Protein AF-A0A6P2G5M3-F1 (afdb_monomer_lite)

Secondary structure (DSSP, 8-state):
-HHHHHT-SSHHHHHHHHHHHHHHHH-GGGS-HHHHHT-TTHHHHHHHHTT-

InterPro domains:
  IPR005502 ADP-ribosylation/Crystallin J1 [PF03747] (1-34)
  IPR036705 ADP-ribosylation/Crystallin J1 superfamily [G3DSA:1.10.4080.10] (1-51)
  IPR036705 ADP-ribosylation/Crystallin J1 superfamily [SSF101478] (2-50)
  IPR050792 ADP-ribosylglycohydrolase-like [PTHR16222] (2-49)

Organism: NCBI:txid179879

Sequence (52 aa):
MKRAIALGNDTDTTAAIAGSLAGALYGEQALPDRWVAMLRGKGMVEGWLTQA

Structure (mmCIF, N/CA/C/O backbone):
data_AF-A0A6P2G5M3-F1
#
_entry.id   AF-A0A6P2G5M3-F1
#
loop_
_atom_site.group_PDB
_atom_site.id
_atom_site.type_symbol
_atom_site.label_atom_id
_atom_site.label_alt_id
_atom_site.label_comp_id
_atom_site.label_asym_id
_atom_site.label_entity_id
_atom_site.label_seq_id
_atom_site.pdbx_PDB_ins_code
_atom_site.Cartn_x
_atom_site.Cartn_y
_atom_site.Cartn_z
_atom_site.occupancy
_atom_site.B_iso_or_equiv
_atom_site.auth_seq_id
_atom_site.auth_comp_id
_atom_site.auth_asym_id
_atom_site.auth_atom_id
_atom_site.pdbx_PDB_model_num
ATOM 1 N N . MET A 1 1 ? -0.714 1.340 -7.049 1.00 87.94 1 MET A N 1
ATOM 2 C CA . MET A 1 1 ? 0.447 0.570 -6.549 1.00 87.94 1 MET A CA 1
ATOM 3 C C . MET A 1 1 ? 1.413 0.074 -7.613 1.00 87.94 1 MET A C 1
ATOM 5 O O . MET A 1 1 ? 2.518 0.586 -7.646 1.00 87.94 1 MET A O 1
ATOM 9 N N . LYS A 1 2 ? 1.037 -0.844 -8.519 1.00 91.12 2 LYS A N 1
ATOM 10 C CA . LYS A 1 2 ? 1.981 -1.405 -9.517 1.00 91.12 2 LYS A CA 1
ATOM 11 C C . LYS A 1 2 ? 2.782 -0.348 -10.298 1.00 91.12 2 LYS A C 1
ATOM 13 O O . LYS A 1 2 ? 3.968 -0.532 -10.517 1.00 91.12 2 LYS A O 1
ATOM 18 N N . ARG A 1 3 ? 2.144 0.773 -10.662 1.00 91.19 3 ARG A N 1
ATOM 19 C CA . ARG A 1 3 ? 2.804 1.909 -11.332 1.00 91.19 3 ARG A CA 1
ATOM 20 C C . ARG A 1 3 ? 3.854 2.605 -10.459 1.00 91.19 3 ARG A C 1
ATOM 22 O O . ARG A 1 3 ? 4.919 2.898 -10.968 1.00 91.19 3 ARG A O 1
ATOM 29 N N . ALA A 1 4 ? 3.570 2.825 -9.172 1.00 91.19 4 ALA A N 1
ATOM 30 C CA . ALA A 1 4 ? 4.524 3.431 -8.237 1.00 91.19 4 ALA A CA 1
ATOM 31 C C . ALA A 1 4 ? 5.784 2.563 -8.083 1.00 91.19 4 ALA A C 1
ATOM 33 O O . ALA A 1 4 ? 6.887 3.085 -8.081 1.00 91.19 4 ALA A O 1
ATOM 34 N N . ILE A 1 5 ? 5.617 1.236 -8.057 1.00 92.50 5 ILE A N 1
ATOM 35 C CA . ILE A 1 5 ? 6.733 0.278 -8.014 1.00 92.50 5 ILE A CA 1
ATOM 36 C C . ILE A 1 5 ? 7.517 0.287 -9.336 1.00 92.50 5 ILE A C 1
ATOM 38 O O . ILE A 1 5 ? 8.743 0.280 -9.337 1.00 92.50 5 ILE A O 1
ATOM 42 N N . ALA A 1 6 ? 6.816 0.326 -10.474 1.00 94.31 6 ALA A N 1
ATOM 43 C CA . ALA A 1 6 ? 7.433 0.285 -11.800 1.00 94.31 6 ALA A CA 1
ATOM 44 C C . ALA A 1 6 ? 8.289 1.521 -12.142 1.00 94.31 6 ALA A C 1
ATOM 46 O O . ALA A 1 6 ? 9.037 1.468 -13.113 1.00 94.31 6 ALA A O 1
ATOM 47 N N . LEU A 1 7 ? 8.199 2.611 -11.366 1.00 92.38 7 LEU A N 1
ATOM 48 C CA . LEU A 1 7 ? 9.063 3.788 -11.524 1.00 92.38 7 LEU A CA 1
ATOM 49 C C . LEU A 1 7 ? 10.533 3.508 -11.155 1.00 92.38 7 LEU A C 1
ATOM 51 O O . LEU A 1 7 ? 11.413 4.227 -11.619 1.00 92.38 7 LEU A O 1
ATOM 55 N N . GLY A 1 8 ? 10.813 2.447 -10.390 1.00 90.44 8 GLY A N 1
ATOM 56 C CA . GLY A 1 8 ? 12.176 2.037 -10.044 1.00 90.44 8 GLY A CA 1
ATOM 57 C C . GLY A 1 8 ? 12.846 2.906 -8.971 1.00 90.44 8 GLY A C 1
ATOM 58 O O . GLY A 1 8 ? 12.199 3.704 -8.296 1.00 90.44 8 GLY A O 1
ATOM 59 N N . ASN A 1 9 ? 14.163 2.723 -8.820 1.00 90.00 9 ASN A N 1
ATOM 60 C CA . ASN A 1 9 ? 15.025 3.382 -7.831 1.00 90.00 9 ASN A CA 1
ATOM 61 C C . ASN A 1 9 ? 14.590 3.137 -6.371 1.00 90.00 9 ASN A C 1
ATOM 63 O O . ASN A 1 9 ? 14.917 2.098 -5.805 1.00 90.00 9 ASN A O 1
ATOM 67 N N . ASP A 1 10 ? 13.822 4.052 -5.787 1.00 93.56 10 ASP A N 1
ATOM 68 C CA . ASP A 1 10 ? 13.369 4.025 -4.392 1.00 93.56 10 ASP A CA 1
ATOM 69 C C . ASP A 1 10 ? 11.906 3.559 -4.328 1.00 93.56 10 ASP A C 1
ATOM 71 O O . ASP A 1 10 ? 10.957 4.319 -4.086 1.00 93.56 10 ASP A O 1
ATOM 75 N N . THR A 1 11 ? 11.717 2.297 -4.718 1.00 93.69 11 THR A N 1
ATOM 76 C CA . THR A 1 11 ? 10.385 1.740 -4.983 1.00 93.69 11 THR A CA 1
ATOM 77 C C . THR A 1 11 ? 9.554 1.556 -3.722 1.00 93.69 11 THR A C 1
ATOM 79 O O . THR A 1 11 ? 8.336 1.704 -3.787 1.00 93.69 11 THR A O 1
ATOM 82 N N . ASP A 1 12 ? 10.181 1.247 -2.588 1.00 94.00 12 ASP A N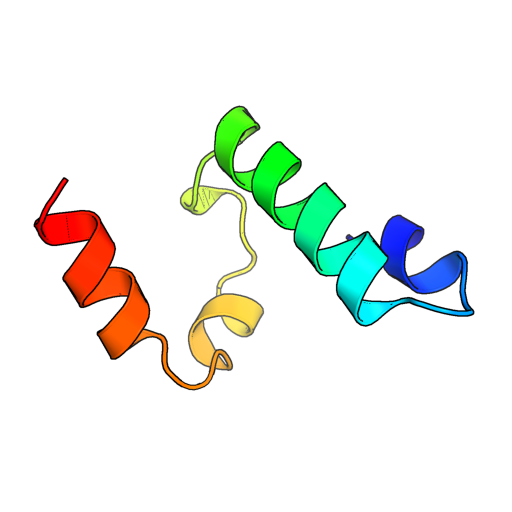 1
ATOM 83 C CA . ASP A 1 12 ? 9.521 1.036 -1.304 1.00 94.00 12 ASP A CA 1
ATOM 84 C C . ASP A 1 12 ? 9.056 2.359 -0.701 1.00 94.00 12 ASP A C 1
ATOM 86 O O . ASP A 1 12 ? 7.883 2.459 -0.342 1.00 94.00 12 ASP A O 1
ATOM 90 N N . THR A 1 13 ? 9.889 3.402 -0.702 1.00 94.50 13 THR A N 1
ATOM 91 C CA . THR A 1 13 ? 9.475 4.736 -0.236 1.00 94.50 13 THR A CA 1
ATOM 92 C C . THR A 1 13 ? 8.386 5.321 -1.132 1.00 94.50 13 THR A C 1
ATOM 94 O O . THR A 1 13 ? 7.348 5.784 -0.648 1.00 94.50 13 THR A O 1
ATOM 97 N N . THR A 1 14 ? 8.565 5.244 -2.456 1.00 96.12 14 THR A N 1
ATOM 98 C CA . THR A 1 14 ? 7.577 5.753 -3.420 1.00 96.12 14 THR A CA 1
ATOM 99 C C . THR A 1 14 ? 6.250 5.006 -3.299 1.00 96.12 14 THR A C 1
ATOM 101 O O . THR A 1 14 ? 5.179 5.623 -3.303 1.00 96.12 14 THR A O 1
ATOM 104 N N . ALA A 1 15 ? 6.292 3.677 -3.161 1.00 95.25 15 ALA A N 1
ATOM 105 C CA . ALA A 1 15 ? 5.097 2.881 -2.925 1.00 95.25 15 ALA A CA 1
ATOM 106 C C . ALA A 1 15 ? 4.460 3.221 -1.573 1.00 95.25 15 ALA A C 1
ATOM 108 O O . ALA A 1 15 ? 3.251 3.416 -1.538 1.00 95.25 15 ALA A O 1
ATOM 109 N N . ALA A 1 16 ? 5.229 3.357 -0.490 1.00 95.06 16 ALA A N 1
ATOM 110 C CA . ALA A 1 16 ? 4.703 3.689 0.832 1.00 95.06 16 ALA A CA 1
ATOM 111 C C . ALA A 1 16 ? 3.939 5.022 0.820 1.00 95.06 16 ALA A C 1
ATOM 113 O O . ALA A 1 16 ? 2.781 5.064 1.230 1.00 95.06 16 ALA A O 1
ATOM 114 N N . ILE A 1 17 ? 4.523 6.082 0.251 1.00 96.12 17 ILE A N 1
ATOM 115 C CA . ILE A 1 17 ? 3.874 7.399 0.161 1.00 96.12 17 ILE A CA 1
ATOM 116 C C . ILE A 1 17 ? 2.615 7.337 -0.713 1.00 96.12 17 ILE A C 1
ATOM 118 O O . ILE A 1 17 ? 1.540 7.775 -0.296 1.00 96.12 17 ILE A O 1
ATOM 122 N N . ALA A 1 18 ? 2.714 6.751 -1.911 1.00 95.69 18 ALA A N 1
ATOM 123 C CA . ALA A 1 18 ? 1.559 6.597 -2.795 1.00 95.69 18 ALA A CA 1
ATOM 124 C C . ALA A 1 18 ? 0.456 5.728 -2.161 1.00 95.69 18 ALA A C 1
ATOM 126 O O . ALA A 1 18 ? -0.728 5.926 -2.433 1.00 95.69 18 ALA A O 1
ATOM 127 N N . GLY A 1 19 ? 0.842 4.763 -1.326 1.00 94.69 19 GLY A N 1
ATOM 128 C CA . GLY A 1 19 ? -0.038 3.851 -0.606 1.00 94.69 19 GLY A CA 1
ATOM 129 C C . GLY A 1 19 ? -0.804 4.533 0.500 1.00 94.69 19 GLY A C 1
ATOM 130 O O . GLY A 1 19 ? -2.015 4.367 0.558 1.00 94.69 19 GLY A O 1
ATOM 131 N N . SER A 1 20 ? -0.130 5.349 1.307 1.00 93.75 20 SER A N 1
ATOM 132 C CA . SER A 1 20 ? -0.768 6.150 2.352 1.00 93.75 20 SER A CA 1
ATOM 133 C C . SER A 1 20 ? -1.819 7.094 1.767 1.00 93.75 20 SER A C 1
ATOM 135 O O . SER A 1 20 ? -2.944 7.143 2.257 1.00 93.75 20 SER A O 1
ATOM 137 N N . LEU A 1 21 ? -1.497 7.781 0.662 1.00 96.00 21 LEU A N 1
ATOM 138 C CA . LEU A 1 21 ? -2.447 8.659 -0.031 1.00 96.00 21 LEU A CA 1
ATOM 139 C C . LEU A 1 21 ? -3.636 7.879 -0.606 1.00 96.00 21 LEU A C 1
ATOM 141 O O . LEU A 1 21 ? -4.786 8.277 -0.432 1.00 96.00 21 LEU A O 1
ATOM 145 N N . ALA A 1 22 ? -3.374 6.754 -1.275 1.00 94.81 22 ALA A N 1
ATOM 146 C CA . ALA A 1 22 ? -4.434 5.907 -1.810 1.00 94.81 22 ALA A CA 1
ATOM 147 C C . ALA A 1 22 ? -5.317 5.322 -0.694 1.00 94.81 22 ALA A C 1
ATOM 149 O O . ALA A 1 22 ? -6.531 5.291 -0.848 1.00 94.81 22 ALA A O 1
ATOM 150 N N . GLY A 1 23 ? -4.735 4.903 0.431 1.00 93.81 23 GLY A N 1
ATOM 151 C CA . GLY A 1 23 ? -5.470 4.402 1.593 1.00 93.81 23 GLY A CA 1
ATOM 152 C C . GLY A 1 23 ? -6.362 5.471 2.222 1.00 93.81 23 GLY A C 1
ATOM 153 O O . GLY A 1 23 ? -7.516 5.190 2.526 1.00 93.81 23 GLY A O 1
ATOM 154 N N . ALA A 1 24 ? -5.879 6.712 2.331 1.00 93.50 24 ALA A N 1
ATOM 155 C CA . ALA A 1 24 ? -6.679 7.834 2.822 1.00 93.50 24 ALA A CA 1
ATOM 156 C C . ALA A 1 24 ? -7.859 8.183 1.894 1.00 93.50 24 ALA A C 1
ATOM 158 O O . ALA A 1 24 ? -8.916 8.585 2.369 1.00 93.50 24 ALA A O 1
ATOM 159 N N . LEU A 1 25 ? -7.691 8.028 0.575 1.00 96.75 25 LEU A N 1
ATOM 160 C CA . LEU A 1 25 ? -8.720 8.356 -0.419 1.00 96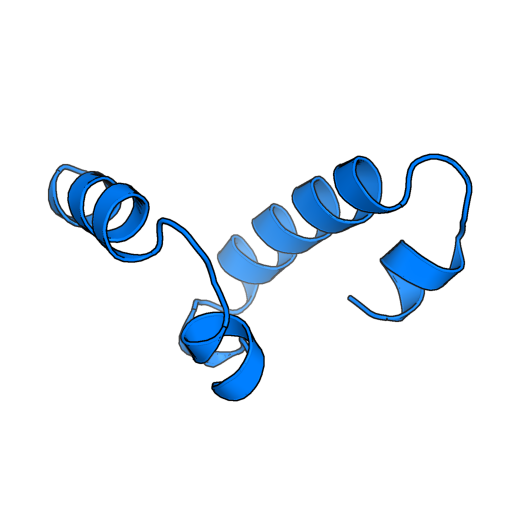.75 25 LEU A CA 1
ATOM 161 C C . LEU A 1 25 ? -9.745 7.240 -0.646 1.00 96.75 25 LEU A C 1
ATOM 163 O O . LEU A 1 25 ? -10.927 7.521 -0.817 1.00 96.75 25 LEU A O 1
ATOM 167 N N . TYR A 1 26 ? -9.292 5.989 -0.707 1.00 95.62 26 TYR A N 1
ATOM 168 C CA . TYR A 1 26 ? -10.120 4.846 -1.106 1.00 95.62 26 TYR A CA 1
ATOM 169 C C . TYR A 1 26 ? -10.504 3.932 0.064 1.00 95.62 26 TYR A C 1
ATOM 171 O O . TYR A 1 26 ? -11.309 3.019 -0.116 1.00 95.62 26 TYR A O 1
ATOM 179 N N . GLY A 1 27 ? -9.953 4.176 1.255 1.00 92.69 27 GLY A N 1
ATOM 180 C CA . GLY A 1 27 ? -10.169 3.354 2.439 1.00 92.69 27 GLY A CA 1
ATOM 181 C C . GLY A 1 27 ? -9.445 2.007 2.385 1.00 92.69 27 GLY A C 1
ATOM 182 O O . GLY A 1 27 ? -8.929 1.570 1.354 1.00 92.69 27 GLY A O 1
ATOM 183 N N . GLU A 1 28 ? -9.421 1.321 3.528 1.00 90.25 28 GLU A N 1
ATOM 184 C CA . GLU A 1 28 ? -8.756 0.022 3.677 1.00 90.25 28 GLU A CA 1
ATOM 185 C C . GLU A 1 28 ? -9.371 -1.061 2.779 1.00 90.25 28 GLU A C 1
ATOM 187 O O . GLU A 1 28 ? -8.643 -1.872 2.215 1.00 90.25 28 GLU A O 1
ATOM 192 N N . GLN A 1 29 ? -10.691 -1.035 2.565 1.00 92.50 29 GLN A N 1
ATOM 193 C CA . GLN A 1 29 ? -11.404 -2.034 1.753 1.00 92.50 29 GLN A CA 1
ATOM 194 C C . GLN A 1 29 ? -10.979 -2.055 0.276 1.00 92.50 29 GLN A C 1
ATOM 196 O O . GLN A 1 29 ? -11.260 -3.015 -0.437 1.00 92.50 29 GLN A O 1
ATOM 201 N N . ALA A 1 30 ? -10.293 -1.011 -0.200 1.00 92.62 30 ALA A N 1
ATOM 202 C CA . ALA A 1 30 ? -9.725 -0.979 -1.543 1.00 92.62 30 ALA A CA 1
ATOM 203 C C . ALA A 1 30 ? -8.393 -1.748 -1.657 1.00 92.62 30 ALA A C 1
ATOM 205 O O . ALA A 1 30 ? -7.894 -1.967 -2.769 1.00 92.62 30 ALA A O 1
ATOM 206 N N . LEU A 1 31 ? -7.784 -2.147 -0.533 1.00 92.31 31 LEU A N 1
ATOM 207 C CA . LEU A 1 31 ? -6.570 -2.955 -0.525 1.00 92.31 31 LEU A CA 1
ATOM 208 C C . LEU A 1 31 ? -6.898 -4.410 -0.890 1.00 92.31 31 LEU A C 1
ATOM 210 O O . LEU A 1 31 ? -7.826 -4.991 -0.341 1.00 92.31 31 LEU A O 1
ATOM 214 N N . PRO A 1 32 ? -6.120 -5.053 -1.779 1.00 93.56 32 PRO A N 1
ATOM 215 C CA . PRO A 1 32 ? -6.299 -6.472 -2.056 1.00 93.56 32 PRO A CA 1
ATOM 216 C C . PRO A 1 32 ? -6.067 -7.328 -0.803 1.00 93.56 32 PRO A C 1
ATOM 218 O O . PRO A 1 32 ? -4.974 -7.281 -0.237 1.00 93.56 32 PRO A O 1
ATOM 221 N N . ASP A 1 33 ? -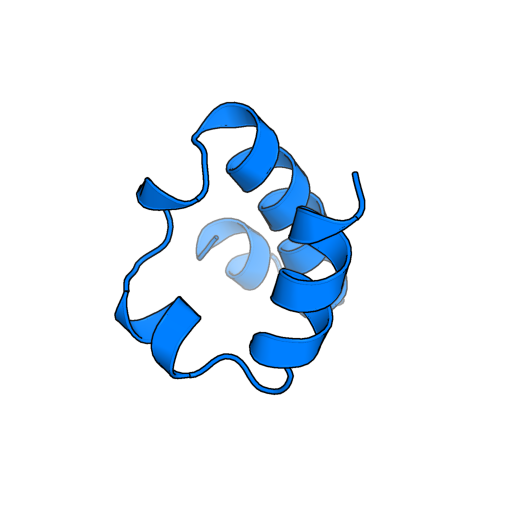7.019 -8.199 -0.459 1.00 93.75 33 ASP A N 1
ATOM 222 C CA . ASP A 1 33 ? -6.965 -9.053 0.743 1.00 93.75 33 ASP A CA 1
ATOM 223 C C . ASP A 1 33 ? -5.650 -9.822 0.887 1.00 93.75 33 ASP A C 1
ATOM 225 O O . ASP A 1 33 ? -5.058 -9.886 1.962 1.00 93.75 33 ASP A O 1
ATOM 229 N N . ARG A 1 34 ? -5.125 -10.358 -0.222 1.00 95.19 34 ARG A N 1
ATOM 230 C CA . ARG A 1 34 ? -3.847 -11.087 -0.223 1.00 95.19 34 ARG A CA 1
ATOM 231 C C . ARG A 1 34 ? -2.661 -10.231 0.240 1.00 95.19 34 ARG A C 1
ATOM 233 O O . ARG A 1 34 ? -1.710 -10.770 0.784 1.00 95.19 34 ARG A O 1
ATOM 240 N N . TRP A 1 35 ? -2.677 -8.920 -0.010 1.00 93.50 35 TRP A N 1
ATOM 241 C CA . TRP A 1 35 ? -1.605 -8.020 0.425 1.00 93.50 35 TRP A CA 1
ATOM 242 C C . TRP A 1 35 ? -1.681 -7.789 1.927 1.00 93.50 35 TRP A C 1
ATOM 244 O O . TRP A 1 35 ? -0.660 -7.875 2.604 1.00 93.50 35 TRP A O 1
ATOM 254 N N . VAL A 1 36 ? -2.893 -7.578 2.441 1.00 92.38 36 VAL A N 1
ATOM 255 C CA . VAL A 1 36 ? -3.149 -7.422 3.875 1.00 92.38 36 VAL A CA 1
ATOM 256 C C . VAL A 1 36 ? -2.800 -8.711 4.626 1.00 92.38 36 VAL A C 1
ATOM 258 O O . VAL A 1 36 ? -2.100 -8.666 5.633 1.00 92.38 36 VAL A O 1
ATOM 261 N N . ALA A 1 37 ? -3.192 -9.873 4.097 1.00 93.81 37 ALA A N 1
ATOM 262 C CA . ALA A 1 37 ? -2.898 -11.181 4.687 1.00 93.81 37 ALA A CA 1
ATOM 263 C C . ALA A 1 37 ? -1.393 -11.501 4.763 1.00 93.81 37 ALA A C 1
ATOM 265 O O . ALA A 1 37 ? -0.965 -12.260 5.629 1.00 93.81 37 ALA A O 1
ATOM 266 N N . MET A 1 38 ? -0.580 -10.928 3.871 1.00 95.19 38 MET A N 1
ATOM 267 C CA . MET A 1 38 ? 0.875 -11.117 3.849 1.00 95.19 38 MET A CA 1
ATOM 268 C C . MET A 1 38 ? 1.643 -10.058 4.657 1.00 95.19 38 MET A C 1
ATOM 270 O O . MET A 1 38 ? 2.866 -10.165 4.791 1.00 95.19 38 MET A O 1
ATOM 274 N N . LEU A 1 39 ? 0.964 -9.030 5.180 1.00 93.25 39 LEU A N 1
ATOM 275 C CA . LEU A 1 39 ? 1.604 -7.912 5.864 1.00 93.25 39 LEU A CA 1
ATOM 276 C C . LEU A 1 39 ? 2.184 -8.352 7.214 1.00 93.25 39 LEU A C 1
ATOM 278 O O . LEU A 1 39 ? 1.471 -8.725 8.147 1.00 93.25 39 LEU A O 1
ATOM 282 N N . ARG A 1 40 ? 3.508 -8.253 7.349 1.00 95.50 40 ARG A N 1
ATOM 283 C CA . ARG A 1 40 ? 4.183 -8.457 8.636 1.00 95.50 40 ARG A CA 1
ATOM 284 C C . ARG A 1 40 ? 3.908 -7.274 9.559 1.00 95.50 40 ARG A C 1
ATOM 286 O O . ARG A 1 40 ? 3.906 -6.133 9.116 1.00 95.50 40 ARG A O 1
ATOM 293 N N . GLY A 1 41 ? 3.699 -7.548 10.845 1.00 94.00 41 GLY A N 1
ATOM 294 C CA . GLY A 1 41 ? 3.422 -6.501 11.832 1.00 94.00 41 GLY A CA 1
ATOM 295 C C . GLY A 1 41 ? 2.017 -5.896 11.744 1.00 94.00 41 GLY A C 1
ATOM 296 O O . GLY A 1 41 ? 1.756 -4.919 12.437 1.00 94.00 41 GLY A O 1
ATOM 297 N N . LYS A 1 42 ? 1.099 -6.485 10.957 1.00 91.69 42 LYS A N 1
ATOM 298 C CA . LYS A 1 42 ? -0.298 -6.031 10.823 1.00 91.69 42 LYS A CA 1
ATOM 299 C C . LYS A 1 42 ? -0.956 -5.737 12.178 1.00 91.69 42 LYS A C 1
ATOM 301 O O . LYS A 1 42 ? -1.441 -4.633 12.383 1.00 91.69 42 LYS A O 1
ATOM 306 N N . GLY A 1 43 ? -0.864 -6.666 13.133 1.00 92.75 43 GLY A N 1
ATOM 307 C CA . GLY A 1 43 ? -1.466 -6.491 14.461 1.00 92.75 43 GLY A CA 1
ATOM 308 C C . GLY A 1 43 ? -0.904 -5.314 15.274 1.00 92.75 43 GLY A C 1
ATOM 309 O O . GLY A 1 43 ? -1.620 -4.746 16.090 1.00 92.75 43 GLY A O 1
ATOM 310 N N . MET A 1 44 ? 0.347 -4.901 15.035 1.00 93.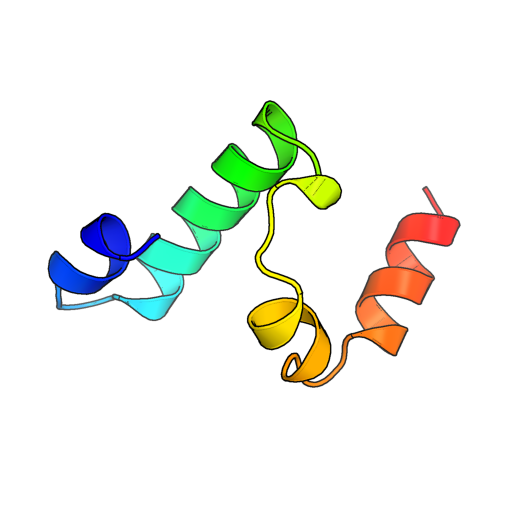75 44 MET A N 1
ATOM 311 C CA . MET A 1 44 ? 0.919 -3.708 15.674 1.00 93.75 44 MET A CA 1
ATOM 312 C C . MET A 1 44 ? 0.265 -2.436 15.129 1.00 93.75 44 MET A C 1
ATOM 314 O O . MET A 1 44 ? -0.154 -1.581 15.903 1.00 93.75 44 MET A O 1
ATOM 3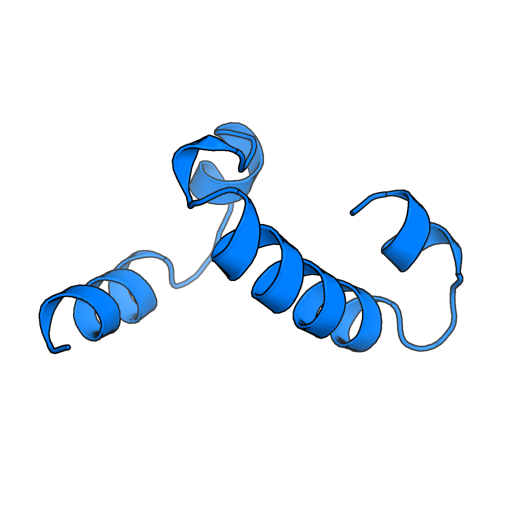18 N N . VAL A 1 45 ? 0.147 -2.341 13.802 1.00 89.81 45 VAL A N 1
ATOM 319 C CA . VAL A 1 45 ? -0.452 -1.184 13.123 1.00 89.81 45 VAL A CA 1
ATOM 320 C C . VAL A 1 45 ? -1.948 -1.083 13.430 1.00 89.81 45 VAL A C 1
ATOM 322 O O . VAL A 1 45 ? -2.436 -0.001 13.735 1.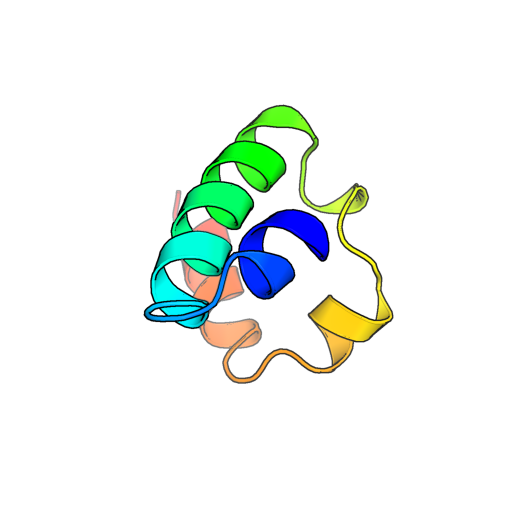00 89.81 45 VAL A O 1
ATOM 325 N N . GLU A 1 46 ? -2.672 -2.204 13.437 1.00 90.12 46 GLU A N 1
ATOM 326 C CA . GLU A 1 46 ? -4.087 -2.243 13.842 1.00 90.12 46 GLU A CA 1
ATOM 327 C C . GLU A 1 46 ? -4.289 -1.793 15.296 1.00 90.12 46 GLU A C 1
ATOM 329 O O . GLU A 1 46 ? -5.241 -1.075 15.613 1.00 90.12 46 GLU A O 1
ATOM 334 N N . GLY A 1 47 ? -3.346 -2.144 16.176 1.00 91.62 47 GLY A N 1
ATOM 335 C CA . GLY A 1 47 ? -3.317 -1.645 17.547 1.00 91.62 47 GLY A CA 1
ATOM 336 C C . GLY A 1 47 ? -3.182 -0.121 17.634 1.00 91.62 47 GLY A C 1
ATOM 337 O O . GLY A 1 47 ? -3.713 0.477 18.567 1.00 91.62 47 GLY A O 1
ATOM 338 N N . TRP A 1 48 ? -2.514 0.531 16.678 1.00 90.25 48 TRP A N 1
ATOM 339 C CA . TRP A 1 48 ? -2.427 1.997 16.614 1.00 90.25 48 TRP A CA 1
ATOM 340 C C . TRP A 1 48 ? -3.702 2.636 16.070 1.00 90.25 48 TRP A C 1
ATOM 342 O O . TRP A 1 48 ? -4.125 3.664 16.587 1.00 90.25 48 TRP A O 1
ATOM 352 N N . LEU A 1 49 ? -4.343 2.014 15.077 1.00 84.12 49 LEU A N 1
ATOM 353 C CA . LEU A 1 49 ? -5.595 2.516 14.498 1.00 84.12 49 LEU A CA 1
ATOM 354 C C . LEU A 1 49 ? -6.748 2.538 15.507 1.00 84.12 49 LEU A C 1
ATOM 356 O O . LEU A 1 49 ? -7.619 3.390 15.415 1.00 84.12 49 LEU A O 1
ATOM 360 N N . THR A 1 50 ? -6.737 1.630 16.483 1.00 79.50 50 THR A N 1
ATOM 361 C CA . THR A 1 50 ? -7.765 1.568 17.539 1.00 79.50 50 THR A CA 1
ATOM 362 C C . THR A 1 50 ? -7.545 2.620 18.643 1.00 79.50 50 THR A C 1
ATOM 364 O O . THR A 1 50 ? -8.416 2.824 19.484 1.00 79.50 50 THR A O 1
ATOM 367 N N . GLN A 1 51 ? -6.375 3.268 18.677 1.00 62.19 51 GLN A N 1
ATOM 368 C CA . GLN A 1 51 ? -6.014 4.289 19.673 1.00 62.19 51 GLN A CA 1
ATOM 369 C C . GLN A 1 51 ? -6.221 5.732 19.179 1.00 62.19 51 GLN A C 1
ATOM 371 O O . GLN A 1 51 ? -5.964 6.664 19.943 1.00 62.19 51 GLN A O 1
ATOM 376 N N . ALA A 1 52 ? -6.648 5.915 17.927 1.00 53.00 52 ALA A N 1
ATOM 377 C CA . ALA A 1 52 ? -6.966 7.206 17.315 1.00 53.00 52 ALA A CA 1
ATOM 378 C C . ALA A 1 52 ? -8.483 7.437 17.291 1.00 53.00 52 ALA A C 1
ATOM 380 O O . ALA A 1 52 ? -8.889 8.606 17.479 1.00 53.00 52 ALA A O 1
#

Radius of gyration: 12.08 Å; chains: 1; bounding box: 26×20×32 Å

Foldseek 3Di:
DVVLQVVDDPSVVSCVVVVVVCCVVVNPVPDDPVVLVPDPCNVVVVVVVVVD

pLDDT: mean 91.41, std 7.43, range [53.0, 96.75]